Protein AF-A0A662BEX7-F1 (afdb_monomer)

Nearest PDB structures (foldseek):
  6efi-assembly1_A  TM=5.168E-01  e=3.241E+00  Streptococcus sanguinis SK678
  7yxj-assembly2_C  TM=3.436E-01  e=1.555E+00  Drosophila melanogaster
  4e55-assembly1_A  TM=3.661E-01  e=2.653E+00  Pseudomonas sp. 130
  1fm2-assembly1_B  TM=3.475E-01  e=2.836E+00  Brevundimonas diminuta
  1gk0-assembly1_B  TM=1.951E-01  e=2.321E+00  Pseudomonas sp.

Radius of gyration: 13.82 Å; Cα contacts (8 Å,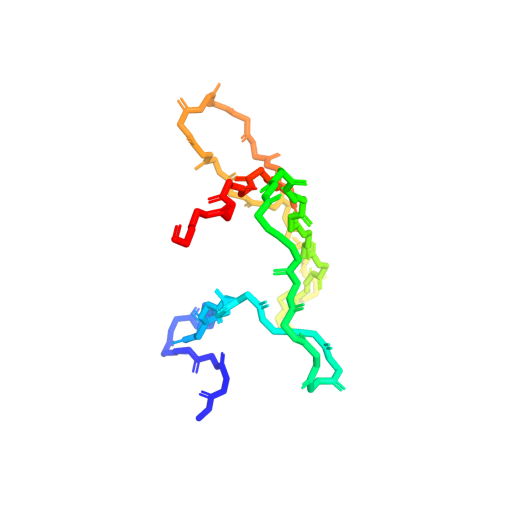 |Δi|>4): 72; chains: 1; bounding box: 25×30×30 Å

Secondary structure (DSSP, 8-state):
--B-TTSSBS----SEETTEEPPSEEEEEE---B-TTSPBP--EE-SSS-EESEEEEEE--

Sequence (61 aa):
SKLDENGSPSEGWDGTTGGEQMPTGNYIWSISAKFKDGRVWDGTDLGDGNSNTYGFLLLIR

Solvent-accessible surface area (backbone atoms only — not comparable to full-atom values): 4144 Å² total; per-residue (Å²): 118,73,41,45,98,85,68,44,74,65,68,84,86,87,54,62,57,98,89,39,76,59,74,74,42,80,45,73,51,74,62,88,56,65,49,98,88,66,49,71,60,71,48,49,62,86,81,79,86,49,58,37,42,56,49,80,43,77,47,81,129

Foldseek 3Di:
DCADPVRHGPDDDPQDDPNDRHDFAKDKDFDWDADPVGHTDQADDPPPPDGHRMDMDGDDD

pLDDT: mean 88.84, std 5.68, range [69.31, 97.06]

Mean predicted aligned error: 4.72 Å

Structure (mmCIF, N/CA/C/O backbone):
data_AF-A0A662BEX7-F1
#
_entry.id   AF-A0A662BEX7-F1
#
loop_
_atom_site.group_PDB
_atom_site.id
_atom_site.type_symbol
_atom_site.label_atom_id
_atom_site.label_alt_id
_atom_site.label_comp_id
_atom_site.label_asym_id
_atom_site.label_entity_id
_atom_site.label_seq_id
_atom_site.pdbx_PDB_ins_code
_atom_site.Cartn_x
_atom_site.Cartn_y
_atom_site.Cartn_z
_atom_site.occupancy
_atom_site.B_iso_or_equiv
_atom_site.auth_seq_id
_atom_site.auth_comp_id
_atom_site.auth_asym_id
_atom_site.auth_atom_id
_atom_site.pdbx_PDB_model_num
ATOM 1 N N . SER A 1 1 ? -13.349 -10.170 -5.118 1.00 69.31 1 SER A N 1
ATOM 2 C CA . SER A 1 1 ? -11.922 -10.555 -5.166 1.00 69.31 1 SER A CA 1
ATOM 3 C C . SER A 1 1 ? -11.142 -9.433 -4.506 1.00 69.31 1 SER A C 1
ATOM 5 O O . SER A 1 1 ? -11.569 -8.307 -4.684 1.00 69.31 1 SER A O 1
ATOM 7 N N . LYS A 1 2 ? -10.066 -9.709 -3.751 1.00 81.56 2 LYS A N 1
ATOM 8 C CA . LYS A 1 2 ? -9.194 -8.661 -3.164 1.00 81.56 2 LYS A CA 1
ATOM 9 C C . LYS A 1 2 ? -8.250 -8.012 -4.189 1.00 81.56 2 LYS A C 1
ATOM 11 O O . LYS A 1 2 ? -7.509 -7.093 -3.855 1.00 81.56 2 LYS A O 1
ATOM 16 N N . LEU A 1 3 ? -8.240 -8.552 -5.407 1.00 83.38 3 LEU A N 1
ATOM 17 C CA . LEU A 1 3 ? -7.477 -8.062 -6.546 1.0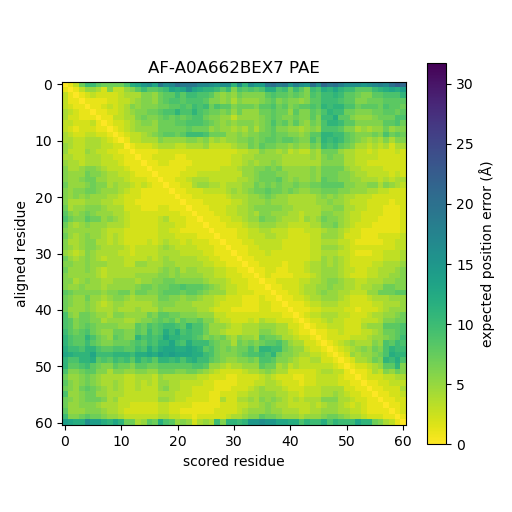0 83.38 3 LEU A CA 1
ATOM 18 C C . LEU A 1 3 ? -8.429 -7.765 -7.711 1.00 83.38 3 LEU A C 1
ATOM 20 O O . LEU A 1 3 ? -9.424 -8.486 -7.878 1.00 83.38 3 LEU A O 1
ATOM 24 N N . ASP A 1 4 ? -8.101 -6.748 -8.502 1.00 85.06 4 ASP A N 1
ATOM 25 C CA . ASP A 1 4 ? -8.776 -6.405 -9.755 1.00 85.06 4 ASP A CA 1
ATOM 26 C C . ASP A 1 4 ? -8.392 -7.358 -10.910 1.00 85.06 4 ASP A C 1
ATOM 28 O O . ASP A 1 4 ? -7.666 -8.341 -10.730 1.00 85.06 4 ASP A O 1
ATOM 32 N N . GLU A 1 5 ? -8.902 -7.085 -12.114 1.00 86.50 5 GLU A N 1
ATOM 33 C CA . GLU A 1 5 ? -8.624 -7.876 -13.323 1.00 86.50 5 GLU A CA 1
ATOM 34 C C . GLU A 1 5 ? -7.148 -7.865 -13.756 1.00 86.50 5 GLU A C 1
ATOM 36 O O . GLU A 1 5 ? -6.699 -8.786 -14.440 1.00 86.50 5 GLU A O 1
ATOM 41 N N . ASN A 1 6 ? -6.380 -6.875 -13.296 1.00 81.31 6 ASN A N 1
ATOM 42 C CA . ASN A 1 6 ? -4.955 -6.717 -13.573 1.00 81.31 6 ASN A CA 1
ATOM 43 C C . ASN A 1 6 ? -4.073 -7.328 -12.471 1.00 81.31 6 ASN A C 1
ATOM 45 O O . ASN A 1 6 ? -2.849 -7.356 -12.600 1.00 81.31 6 ASN A O 1
ATOM 49 N N . GLY A 1 7 ? -4.676 -7.854 -11.399 1.00 76.38 7 GLY A N 1
ATOM 50 C CA . GLY A 1 7 ? -3.958 -8.413 -10.258 1.00 76.38 7 GLY A CA 1
ATOM 51 C C . GLY A 1 7 ? -3.466 -7.364 -9.258 1.00 76.38 7 GLY A C 1
ATOM 52 O O . GLY A 1 7 ? -2.655 -7.702 -8.397 1.00 76.38 7 GLY A O 1
ATOM 53 N N . SER A 1 8 ? -3.956 -6.126 -9.345 1.00 79.44 8 SER A N 1
ATOM 54 C CA . SER A 1 8 ? -3.668 -5.058 -8.385 1.00 79.44 8 SER A CA 1
ATOM 55 C C . SER A 1 8 ? -4.635 -5.124 -7.199 1.00 79.44 8 SER A C 1
ATOM 57 O O . SER A 1 8 ? -5.781 -5.537 -7.386 1.00 79.44 8 SER A O 1
ATOM 59 N N . PRO A 1 9 ? -4.230 -4.720 -5.979 1.00 80.12 9 PRO A N 1
ATOM 60 C CA . PRO A 1 9 ? -5.147 -4.599 -4.848 1.00 80.12 9 PRO A CA 1
ATOM 61 C C . PRO A 1 9 ? -6.372 -3.754 -5.209 1.00 80.12 9 PRO A C 1
ATOM 63 O O . PRO A 1 9 ? -6.238 -2.612 -5.638 1.00 80.12 9 PRO A O 1
ATOM 66 N N . SER A 1 10 ? -7.569 -4.316 -5.032 1.00 84.81 10 SER A N 1
ATOM 67 C CA . SER A 1 10 ? -8.829 -3.617 -5.325 1.00 84.81 10 SER A CA 1
ATOM 68 C C . SER A 1 10 ? -9.306 -2.731 -4.170 1.00 84.81 10 SER A C 1
ATOM 70 O O . SER A 1 10 ? -10.299 -2.021 -4.303 1.00 84.81 10 SER A O 1
ATOM 72 N N . GLU A 1 11 ? -8.636 -2.811 -3.022 1.00 85.69 11 GLU A N 1
ATOM 73 C CA . GLU A 1 11 ? -9.000 -2.148 -1.773 1.00 85.69 11 GLU A CA 1
ATOM 74 C C . GLU A 1 11 ? -7.755 -1.490 -1.162 1.00 85.69 11 GLU A C 1
ATOM 76 O O . GLU A 1 11 ? -6.659 -2.055 -1.199 1.00 85.69 11 GLU A O 1
ATOM 81 N N . GLY A 1 12 ? -7.934 -0.291 -0.604 1.00 86.50 12 GLY A N 1
ATOM 82 C CA . GLY A 1 12 ? -6.912 0.423 0.162 1.00 86.50 12 GLY A CA 1
ATOM 83 C C . GLY A 1 12 ? -7.061 0.210 1.669 1.00 86.50 12 GLY A C 1
ATOM 84 O O . GLY A 1 12 ? -7.995 -0.443 2.134 1.00 86.50 12 GLY A O 1
ATOM 85 N N . TRP A 1 13 ? -6.148 0.794 2.444 1.00 91.19 13 TRP A N 1
ATOM 86 C CA . TRP A 1 13 ? -6.265 0.831 3.901 1.00 91.19 13 TRP A CA 1
ATOM 87 C C . TRP A 1 13 ? -7.168 1.990 4.344 1.00 91.19 13 TRP A C 1
ATOM 89 O O . TRP A 1 13 ? -6.980 3.124 3.910 1.00 91.19 13 TRP A O 1
ATOM 99 N N . ASP A 1 14 ? -8.133 1.710 5.220 1.00 91.50 14 ASP A N 1
ATOM 100 C CA . ASP A 1 14 ? -9.145 2.662 5.703 1.00 91.50 14 ASP A CA 1
ATOM 101 C C . ASP A 1 14 ? -8.773 3.338 7.039 1.00 91.50 14 ASP A C 1
ATOM 103 O O . ASP A 1 14 ? -9.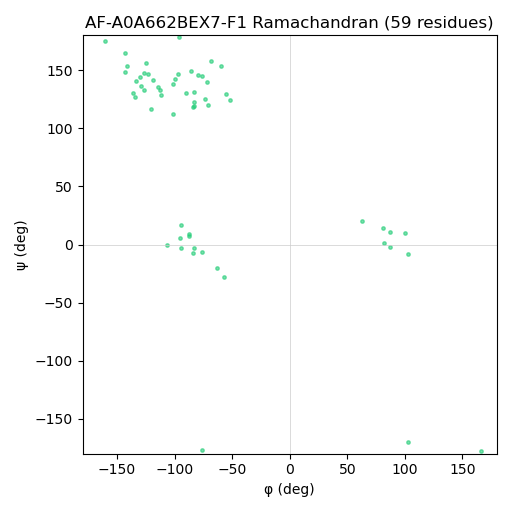577 4.065 7.627 1.00 91.50 14 ASP A O 1
ATOM 107 N N . GLY A 1 15 ? -7.563 3.089 7.546 1.00 93.81 15 GLY A N 1
ATOM 108 C CA . GLY A 1 15 ? -7.127 3.569 8.857 1.00 93.81 15 GLY A CA 1
ATOM 109 C C . GLY A 1 15 ? -7.493 2.641 10.021 1.00 93.81 15 GLY A C 1
ATOM 110 O O . GLY A 1 15 ? -7.348 3.052 11.174 1.00 93.81 15 GLY A O 1
ATOM 111 N N . THR A 1 16 ? -7.963 1.416 9.758 1.00 94.56 16 THR A N 1
ATOM 112 C CA . THR A 1 16 ? -8.307 0.415 10.780 1.00 94.56 16 THR A CA 1
ATOM 113 C C . THR A 1 16 ? -7.375 -0.796 10.697 1.00 94.56 16 THR A C 1
ATOM 115 O O . THR A 1 16 ? -7.112 -1.319 9.616 1.00 94.56 16 THR A O 1
ATOM 118 N N . THR A 1 17 ? -6.889 -1.289 11.837 1.00 92.00 17 THR A N 1
ATOM 119 C CA . THR A 1 17 ? -6.064 -2.508 11.912 1.00 92.00 17 THR A CA 1
ATOM 120 C C . THR A 1 17 ? -6.567 -3.381 13.051 1.00 92.00 17 THR A C 1
ATOM 122 O O . THR A 1 17 ? -6.733 -2.906 14.166 1.00 92.00 17 THR A O 1
ATOM 125 N N . GLY A 1 18 ? -6.859 -4.659 12.782 1.00 91.69 18 GLY A N 1
ATOM 126 C CA . GLY A 1 18 ? -7.368 -5.574 13.816 1.00 91.69 18 GLY A CA 1
ATOM 127 C C . GLY A 1 18 ? -8.725 -5.174 14.416 1.00 91.69 18 GLY A C 1
ATOM 128 O O . GLY A 1 18 ? -9.057 -5.627 15.504 1.00 91.69 18 GLY A O 1
ATOM 129 N N . GLY A 1 19 ? -9.503 -4.332 13.725 1.00 95.19 19 GLY A N 1
ATOM 130 C CA . GLY A 1 19 ? -10.764 -3.772 14.230 1.00 95.19 19 GLY A CA 1
ATOM 131 C C . GLY A 1 19 ? -10.607 -2.481 15.043 1.00 95.19 19 GLY A C 1
ATOM 132 O O . GLY A 1 19 ? -11.611 -1.895 15.438 1.00 95.19 19 GLY A O 1
ATOM 133 N N . GLU A 1 20 ? -9.378 -2.007 15.254 1.00 95.94 20 GLU A N 1
ATOM 134 C CA . GLU A 1 20 ? -9.089 -0.769 15.977 1.00 95.94 20 GLU A CA 1
ATOM 135 C C . GLU A 1 20 ? -8.764 0.377 15.017 1.00 95.94 20 GLU A C 1
ATOM 137 O O . GLU A 1 20 ? -8.025 0.207 14.044 1.00 95.94 20 GLU A O 1
ATOM 142 N N . GLN A 1 21 ? -9.297 1.565 15.305 1.00 96.19 21 GLN A N 1
ATOM 143 C CA . GLN A 1 21 ? -8.956 2.776 14.563 1.0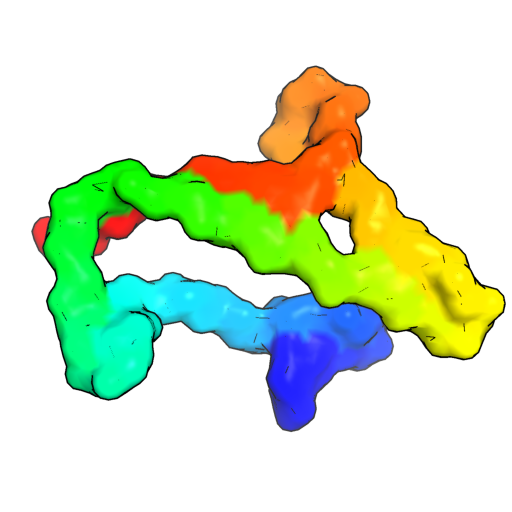0 96.19 21 GLN A CA 1
ATOM 144 C C . GLN A 1 21 ? -7.550 3.238 14.935 1.00 96.19 21 GLN A C 1
ATOM 146 O O . GLN A 1 21 ? -7.251 3.467 16.107 1.00 96.19 21 GLN A O 1
ATOM 151 N N . MET A 1 22 ? -6.698 3.407 13.930 1.00 95.94 22 MET A N 1
ATOM 152 C CA . MET A 1 22 ? -5.337 3.877 14.138 1.00 95.94 22 MET A CA 1
ATOM 153 C C . MET A 1 22 ? -5.290 5.410 14.315 1.00 95.94 22 MET A C 1
ATOM 155 O O . MET A 1 22 ? -6.100 6.125 13.710 1.00 95.94 22 MET A O 1
ATOM 159 N N . PRO A 1 23 ? -4.368 5.933 15.148 1.00 96.44 23 PRO A N 1
ATOM 160 C CA . PRO A 1 23 ? -4.184 7.372 15.344 1.00 96.44 23 PRO A CA 1
ATOM 161 C C . PRO A 1 23 ? -3.828 8.142 14.064 1.00 96.44 23 PRO A C 1
ATOM 163 O O . PRO A 1 23 ? -3.181 7.615 13.168 1.00 96.44 23 PRO A O 1
ATOM 166 N N . THR A 1 24 ? -4.169 9.433 14.008 1.00 97.06 24 THR A N 1
ATOM 167 C CA . THR A 1 24 ? -3.634 10.367 12.999 1.00 97.06 24 THR A CA 1
ATOM 168 C C . THR A 1 24 ? -2.105 10.354 13.041 1.00 97.06 24 THR A C 1
ATOM 170 O O . THR A 1 24 ? -1.514 10.511 14.112 1.00 97.06 24 THR A O 1
ATOM 173 N N . GLY A 1 25 ? -1.448 10.191 11.892 1.00 96.19 25 GLY A N 1
ATOM 174 C CA . GLY A 1 25 ? 0.008 10.086 11.858 1.00 96.19 25 GLY A CA 1
ATOM 175 C C . GLY A 1 25 ? 0.584 9.571 10.546 1.00 96.19 25 GLY A C 1
ATOM 176 O O . GLY A 1 25 ? -0.132 9.327 9.577 1.00 96.19 25 GLY A O 1
ATOM 177 N N . ASN A 1 26 ? 1.909 9.422 10.531 1.00 96.56 26 ASN A N 1
ATOM 178 C CA . ASN A 1 26 ? 2.646 8.861 9.404 1.00 96.56 26 ASN A CA 1
ATOM 179 C C . ASN A 1 26 ? 2.763 7.344 9.560 1.00 96.56 26 ASN A C 1
ATOM 181 O O . ASN A 1 26 ? 3.198 6.852 10.601 1.00 96.56 26 ASN A O 1
ATOM 185 N N . TYR A 1 27 ? 2.430 6.627 8.498 1.00 94.81 27 TYR A N 1
ATOM 186 C CA . TYR A 1 27 ? 2.484 5.178 8.396 1.00 94.81 27 TYR A CA 1
ATOM 187 C C . TYR A 1 27 ? 3.325 4.770 7.192 1.00 94.81 27 TYR A C 1
ATOM 189 O O . TYR A 1 27 ? 3.475 5.528 6.234 1.00 94.81 27 TYR A O 1
ATOM 197 N N . ILE A 1 28 ? 3.856 3.551 7.242 1.00 93.12 28 ILE A N 1
ATOM 198 C CA . ILE A 1 28 ? 4.513 2.908 6.106 1.00 93.12 28 ILE A CA 1
ATOM 199 C C . ILE A 1 28 ? 3.633 1.743 5.674 1.00 93.12 28 ILE A C 1
ATOM 201 O O . ILE A 1 28 ? 3.266 0.908 6.501 1.00 93.12 28 ILE A O 1
ATOM 205 N N . TRP A 1 29 ? 3.315 1.673 4.386 1.00 89.75 29 TRP A N 1
ATOM 206 C CA . TRP A 1 29 ? 2.796 0.449 3.783 1.00 89.75 29 TRP A CA 1
ATOM 207 C C . TRP A 1 29 ? 3.940 -0.301 3.113 1.00 89.75 29 TRP A C 1
ATOM 209 O O . TRP A 1 29 ? 4.861 0.326 2.598 1.00 89.75 29 TRP A O 1
ATOM 219 N N . SER A 1 30 ? 3.887 -1.632 3.111 1.00 91.06 30 SER A N 1
ATOM 220 C CA . SER A 1 30 ? 4.829 -2.480 2.382 1.00 91.06 30 SER A CA 1
ATOM 221 C C . SER A 1 30 ? 4.124 -3.700 1.794 1.00 91.06 30 SER A C 1
ATOM 223 O O . SER A 1 30 ? 3.133 -4.187 2.341 1.00 91.06 30 SER A O 1
ATOM 225 N N . ILE A 1 31 ? 4.613 -4.184 0.654 1.00 89.06 31 ILE A N 1
ATOM 226 C CA . ILE A 1 31 ? 4.046 -5.323 -0.073 1.00 89.06 31 ILE A CA 1
ATOM 227 C C . ILE A 1 31 ? 5.163 -6.322 -0.383 1.00 89.06 31 ILE A C 1
ATOM 229 O O . ILE A 1 31 ? 6.240 -5.961 -0.848 1.00 89.06 31 ILE A O 1
ATOM 233 N N . SER A 1 32 ? 4.876 -7.606 -0.175 1.00 90.19 32 SER A N 1
ATOM 234 C CA . SER A 1 32 ? 5.688 -8.712 -0.679 1.00 90.19 32 SER A CA 1
ATOM 235 C C . SER A 1 32 ? 4.820 -9.570 -1.592 1.00 90.19 32 SER A C 1
ATOM 237 O O . SER A 1 32 ? 3.812 -10.123 -1.149 1.00 90.19 32 SER A O 1
ATOM 239 N N . ALA A 1 33 ? 5.176 -9.644 -2.876 1.00 87.81 33 ALA A N 1
ATOM 240 C CA . ALA A 1 33 ? 4.380 -10.332 -3.886 1.00 87.81 33 ALA A CA 1
ATOM 241 C C . ALA A 1 33 ? 5.253 -11.088 -4.896 1.00 87.81 33 ALA A C 1
ATOM 243 O O . ALA A 1 33 ? 6.407 -10.741 -5.151 1.00 87.81 33 ALA A O 1
ATOM 244 N N . LYS A 1 34 ? 4.668 -12.137 -5.479 1.00 91.12 34 LYS A N 1
ATOM 245 C CA . LYS A 1 34 ? 5.277 -12.983 -6.507 1.00 91.12 34 LYS A CA 1
ATOM 246 C C . LYS A 1 34 ? 4.252 -13.240 -7.608 1.00 91.12 34 LYS A C 1
ATOM 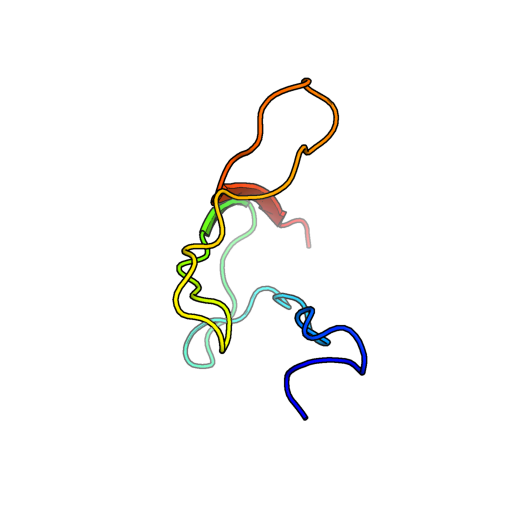248 O O . LYS A 1 34 ? 3.121 -13.635 -7.324 1.00 91.12 34 LYS A O 1
ATOM 253 N N . PHE A 1 35 ? 4.647 -13.025 -8.854 1.00 85.69 35 PHE A N 1
ATOM 254 C CA . PHE A 1 35 ? 3.837 -13.324 -10.026 1.00 85.69 35 PHE A CA 1
ATOM 255 C C . PHE A 1 35 ? 3.671 -14.839 -10.207 1.00 85.69 35 PHE A C 1
ATOM 257 O O . PHE A 1 35 ? 4.480 -15.641 -9.731 1.00 85.69 35 PHE A O 1
ATOM 264 N N . LYS A 1 36 ? 2.621 -15.244 -10.934 1.00 87.06 36 LYS A N 1
ATOM 265 C CA . LYS A 1 36 ? 2.315 -16.665 -11.196 1.00 87.06 36 LYS A CA 1
ATOM 266 C C . LYS A 1 36 ? 3.463 -17.418 -11.877 1.00 87.06 36 LYS A C 1
ATOM 268 O O . LYS A 1 36 ? 3.585 -18.622 -11.697 1.00 87.06 36 LYS A O 1
ATOM 273 N N . ASP A 1 37 ? 4.287 -16.712 -12.643 1.00 91.94 37 ASP A N 1
ATOM 274 C CA . ASP A 1 37 ? 5.453 -17.257 -13.344 1.00 91.94 37 ASP A CA 1
ATOM 275 C C . ASP A 1 37 ? 6.711 -17.369 -12.472 1.00 91.94 37 ASP A C 1
ATOM 277 O O . ASP A 1 37 ? 7.739 -17.870 -12.916 1.00 91.94 37 ASP A O 1
ATOM 281 N N . GLY A 1 38 ? 6.641 -16.923 -11.220 1.00 92.44 38 GLY A N 1
ATOM 282 C CA . GLY A 1 38 ? 7.726 -17.049 -10.269 1.00 92.44 38 GLY A CA 1
ATOM 283 C C . GLY A 1 38 ? 8.540 -15.780 -10.033 1.00 92.44 38 GLY A C 1
ATOM 284 O O . GLY A 1 38 ? 9.361 -15.771 -9.113 1.00 92.44 38 GLY A O 1
ATOM 285 N N . ARG A 1 39 ? 8.326 -14.713 -10.805 1.00 92.38 39 ARG A N 1
ATOM 286 C CA . ARG A 1 39 ? 9.052 -13.452 -10.609 1.00 92.38 39 ARG A CA 1
ATOM 287 C C . ARG A 1 39 ? 8.585 -12.742 -9.341 1.00 92.38 39 ARG A C 1
ATOM 289 O O . ARG A 1 39 ? 7.394 -12.730 -9.043 1.00 92.38 39 ARG A O 1
ATOM 296 N N . VAL A 1 40 ? 9.518 -12.163 -8.594 1.00 92.81 40 VAL A N 1
ATOM 297 C CA . VAL A 1 40 ? 9.196 -11.288 -7.458 1.00 92.81 40 VAL A CA 1
ATOM 298 C C . VAL A 1 40 ? 8.745 -9.936 -8.007 1.00 92.81 40 VAL A C 1
ATOM 300 O O . VAL A 1 40 ? 9.193 -9.517 -9.072 1.00 92.81 40 VAL A O 1
ATOM 303 N N . TRP A 1 41 ? 7.800 -9.293 -7.330 1.00 89.88 41 TRP A N 1
ATOM 304 C CA . TRP A 1 41 ? 7.436 -7.918 -7.642 1.00 89.88 41 TRP A CA 1
ATOM 305 C C . TRP A 1 41 ? 8.409 -6.959 -6.954 1.00 89.88 41 TRP A C 1
ATOM 307 O O . TRP A 1 41 ? 8.491 -6.943 -5.726 1.00 89.88 41 TRP A O 1
ATOM 317 N N . ASP A 1 42 ? 9.122 -6.163 -7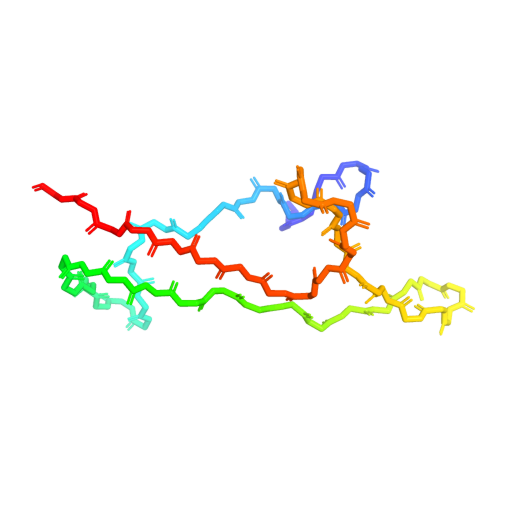.750 1.00 89.69 42 ASP A N 1
ATOM 318 C CA . ASP A 1 42 ? 10.188 -5.266 -7.280 1.00 89.69 42 ASP A CA 1
ATOM 319 C C . ASP A 1 42 ? 9.679 -3.879 -6.852 1.00 89.69 42 ASP A C 1
ATOM 321 O O . ASP A 1 42 ? 10.461 -2.971 -6.578 1.00 89.69 42 ASP A O 1
ATOM 325 N N . GLY A 1 43 ? 8.359 -3.712 -6.767 1.00 89.06 43 GLY A N 1
ATOM 326 C CA . GLY A 1 43 ? 7.734 -2.456 -6.386 1.00 89.06 43 GLY A CA 1
ATOM 327 C C . GLY A 1 43 ? 7.152 -1.677 -7.557 1.00 89.06 43 GLY A C 1
ATOM 328 O O . GLY A 1 43 ? 7.039 -2.162 -8.684 1.00 89.06 43 GLY A O 1
ATOM 329 N N . THR A 1 44 ? 6.771 -0.442 -7.254 1.00 86.81 44 THR A N 1
ATOM 330 C CA . THR A 1 44 ? 6.259 0.533 -8.216 1.00 86.81 44 THR A CA 1
ATOM 331 C C . THR A 1 44 ? 7.020 1.839 -8.040 1.00 86.81 44 THR A C 1
ATOM 333 O O . THR A 1 44 ? 7.380 2.200 -6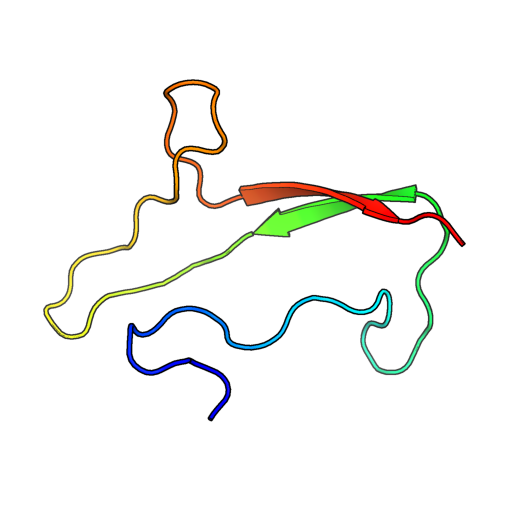.920 1.00 86.81 44 THR A O 1
ATOM 336 N N . ASP A 1 45 ? 7.261 2.536 -9.150 1.00 86.69 45 ASP A N 1
ATOM 337 C CA . ASP A 1 45 ? 7.737 3.918 -9.137 1.00 86.69 45 ASP A CA 1
ATOM 338 C C . ASP A 1 45 ? 6.616 4.846 -8.655 1.00 86.69 45 ASP A C 1
ATOM 340 O O . ASP A 1 45 ? 5.533 4.895 -9.245 1.00 86.69 45 ASP A O 1
ATOM 344 N N . LEU A 1 46 ? 6.877 5.558 -7.560 1.00 81.12 46 LEU A N 1
ATOM 345 C CA . LEU A 1 46 ? 5.942 6.503 -6.944 1.00 81.12 46 LEU A CA 1
ATOM 346 C C . LEU A 1 46 ? 6.174 7.952 -7.416 1.00 81.12 46 LEU A C 1
ATOM 348 O O . LEU A 1 46 ? 5.677 8.890 -6.794 1.00 81.12 46 LEU A O 1
ATOM 352 N N . GLY A 1 47 ? 6.900 8.137 -8.521 1.00 80.38 47 GLY A N 1
ATOM 353 C CA . GLY A 1 47 ? 7.199 9.428 -9.142 1.00 80.38 47 GLY A CA 1
ATOM 354 C C . GLY A 1 47 ? 8.592 9.975 -8.821 1.00 80.38 47 GLY A C 1
ATOM 355 O O . GLY A 1 47 ? 8.866 11.131 -9.142 1.00 80.38 47 GLY A O 1
ATOM 356 N N . ASP A 1 48 ? 9.461 9.178 -8.195 1.00 79.75 48 ASP A N 1
ATOM 357 C CA . ASP A 1 48 ? 10.848 9.536 -7.864 1.00 79.75 48 ASP A CA 1
ATOM 358 C C . ASP A 1 48 ? 11.883 8.827 -8.758 1.00 79.75 48 ASP A C 1
ATOM 360 O O . ASP A 1 48 ? 13.085 9.056 -8.611 1.00 79.75 48 ASP A O 1
ATOM 364 N N . GLY A 1 49 ? 11.428 7.992 -9.698 1.00 83.50 49 GLY A N 1
ATOM 365 C CA . GLY A 1 49 ? 12.286 7.213 -10.584 1.00 83.50 49 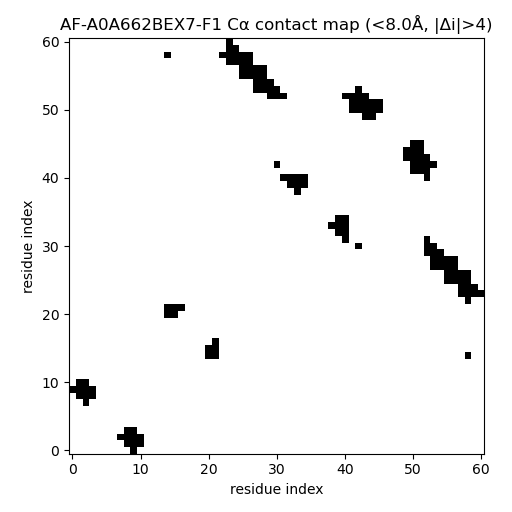GLY A CA 1
ATOM 366 C C . GLY A 1 49 ? 12.818 5.924 -9.952 1.00 83.50 49 GLY A C 1
ATOM 367 O O . GLY A 1 49 ? 13.569 5.202 -10.612 1.00 83.50 49 GLY A O 1
ATOM 368 N N . ASN A 1 50 ? 12.442 5.611 -8.705 1.00 83.25 50 ASN A N 1
ATOM 369 C CA . ASN A 1 50 ? 12.839 4.393 -8.005 1.00 83.25 50 ASN A CA 1
ATOM 370 C C . ASN A 1 50 ? 11.626 3.491 -7.778 1.00 83.25 50 ASN A C 1
ATOM 372 O O . ASN A 1 50 ? 10.591 3.911 -7.269 1.00 83.25 50 ASN A O 1
ATOM 376 N N . SER A 1 51 ? 11.768 2.203 -8.085 1.00 86.56 51 SER A N 1
ATOM 377 C CA . SER A 1 51 ? 10.757 1.216 -7.702 1.00 86.56 51 SER A CA 1
ATOM 378 C C . SER A 1 51 ? 10.983 0.776 -6.263 1.00 86.56 51 SER A C 1
ATOM 380 O O . SER A 1 51 ? 12.063 0.298 -5.922 1.00 86.56 51 SER A O 1
ATOM 382 N N . ASN A 1 52 ? 9.961 0.941 -5.423 1.00 89.62 52 ASN A N 1
ATOM 383 C CA . ASN A 1 52 ? 9.994 0.508 -4.032 1.00 89.62 52 ASN A CA 1
ATOM 384 C C . ASN A 1 52 ? 8.791 -0.377 -3.714 1.00 89.62 52 ASN A C 1
ATOM 386 O O . ASN A 1 52 ? 7.687 -0.194 -4.231 1.00 89.62 52 ASN A O 1
ATOM 390 N N . THR A 1 53 ? 9.003 -1.335 -2.818 1.00 92.56 53 THR A N 1
ATOM 391 C CA . THR A 1 53 ? 7.955 -2.224 -2.299 1.00 92.56 53 THR A CA 1
ATOM 392 C C . THR A 1 53 ? 7.233 -1.636 -1.088 1.00 92.56 53 THR A C 1
ATOM 394 O O . THR A 1 53 ? 6.434 -2.323 -0.452 1.00 92.56 53 THR A O 1
ATOM 397 N N . TYR A 1 54 ? 7.516 -0.378 -0.751 1.00 92.19 54 TYR A N 1
ATOM 398 C CA . TYR A 1 54 ? 6.929 0.346 0.363 1.00 92.19 54 TYR A CA 1
ATOM 399 C C . TYR A 1 54 ? 6.699 1.814 0.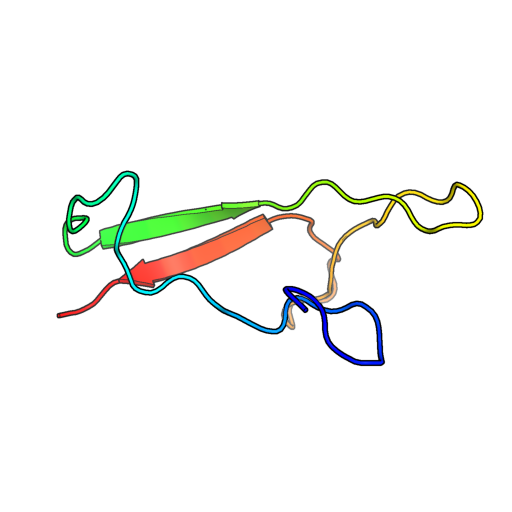005 1.00 92.19 54 TYR A C 1
ATOM 401 O O . TYR A 1 54 ? 7.275 2.336 -0.950 1.00 92.19 54 TYR A O 1
ATOM 409 N N . GLY A 1 55 ? 5.897 2.493 0.817 1.00 89.75 55 GLY A N 1
ATOM 410 C CA . GLY A 1 55 ? 5.694 3.932 0.718 1.00 89.75 55 GLY A CA 1
ATOM 411 C C . GLY A 1 55 ? 5.138 4.523 2.006 1.00 89.75 55 GLY A C 1
ATOM 412 O O . GLY A 1 55 ? 4.819 3.805 2.954 1.00 89.75 55 GLY A O 1
ATOM 413 N N . PHE A 1 56 ? 5.026 5.848 2.035 1.00 90.44 56 PHE A N 1
ATOM 414 C CA . PHE A 1 56 ? 4.517 6.587 3.187 1.00 90.44 56 PHE A CA 1
ATOM 415 C C . PHE A 1 56 ? 3.050 6.974 2.988 1.00 90.44 56 PHE A C 1
ATOM 417 O O . PHE A 1 56 ? 2.635 7.339 1.890 1.00 90.44 56 PHE A O 1
ATOM 424 N N . LEU A 1 57 ? 2.275 6.910 4.066 1.00 90.44 57 LEU A N 1
ATOM 425 C CA . LEU A 1 57 ? 0.887 7.356 4.144 1.00 90.44 57 LEU A CA 1
ATOM 426 C C . LEU A 1 57 ? 0.757 8.323 5.314 1.00 90.44 57 LEU A C 1
ATOM 428 O O . LEU A 1 57 ? 1.200 8.017 6.419 1.00 90.44 57 LEU A O 1
ATOM 432 N N . LEU A 1 58 ? 0.109 9.461 5.088 1.00 93.88 58 LEU A N 1
ATOM 433 C CA . LEU A 1 58 ? -0.312 10.352 6.161 1.00 93.88 58 LEU A CA 1
ATOM 434 C C . LEU A 1 58 ? -1.805 10.130 6.411 1.00 93.88 58 LEU A C 1
ATOM 436 O O . LEU A 1 58 ? -2.635 10.448 5.562 1.00 93.88 58 LEU A O 1
ATOM 440 N N . LEU A 1 59 ? -2.141 9.580 7.575 1.00 94.88 59 LEU A N 1
ATOM 441 C CA . LEU A 1 59 ? -3.519 9.442 8.026 1.00 94.88 59 LEU A CA 1
ATOM 442 C C . LEU A 1 59 ? -3.958 10.751 8.691 1.00 94.88 59 LEU A C 1
ATOM 444 O O . LEU A 1 59 ? -3.380 11.138 9.706 1.00 94.88 59 LEU A O 1
ATOM 448 N N . ILE A 1 60 ? -4.976 11.406 8.124 1.00 91.94 60 ILE A N 1
ATOM 449 C CA . ILE A 1 60 ? -5.634 12.615 8.649 1.00 91.94 60 ILE A CA 1
ATOM 450 C C . ILE A 1 60 ? -7.105 12.279 8.915 1.00 91.94 60 ILE A C 1
ATOM 452 O O . ILE A 1 60 ? -7.714 11.547 8.133 1.00 91.94 60 ILE A O 1
ATOM 456 N N . ARG A 1 61 ? -7.668 12.809 10.003 1.00 83.19 61 ARG A N 1
ATOM 457 C CA . ARG A 1 61 ? -9.068 12.632 10.401 1.00 83.19 61 ARG A CA 1
ATOM 458 C C . ARG A 1 61 ? -9.708 13.966 10.745 1.00 83.19 61 ARG A C 1
ATOM 460 O O . ARG A 1 61 ? -8.983 14.813 11.315 1.00 83.19 61 ARG A O 1
#